Protein AF-A0A1P8W8X9-F1 (afdb_monomer_lite)

Secondary structure (DSSP, 8-state):
-PPP---HHHHHHHHHHHHHHHHHHHHHHHHHHHHHHTSPP----S--EEEETTEEEETTGGGTT-SEEEEEE----TT-SS--HHHHHHHTTHHHHHHHHHHTTEEEEEE-SS-HHHHHHHHHHHT----

Sequence (131 aa):
MQREIVSRESWLESRKDLVEAEKELTRRSDEVAEQRRKLPCVRIDKAYEFDAESGKASLAELFQGRSQLLVYHFMFGPDYEAGCVSCSAIADSFDGLHVHLANHDVTLCAVSSAPQTKLQDYRKRMGWSFP

Foldseek 3Di:
DDDDDDDPVVVVVVVVVVVVVVVVVVVVVVVVVVVVVPDDDDDDPDFDWDQDPVGIDTPVVLLVPFPAEDEAEFEDAQPHPATDPVSLVVQLCQQVVQVVCVVVRYHYDYDYHHDHVVVVVRCVVSVHDHD

Radius of gyration: 21.31 Å; chains: 1; bounding box: 44×26×60 Å

InterPro domains:
  IPR010296 Protein of unknown function DUF899, thioredoxin-like [PF05988] (3-131)

Organism: NCBI:txid1891926

pLDDT: mean 95.85, std 3.96, range [65.69, 98.5]

Structure (mmCIF, N/CA/C/O backbone):
data_AF-A0A1P8W8X9-F1
#
_entry.id   AF-A0A1P8W8X9-F1
#
loop_
_atom_site.group_PDB
_atom_site.id
_atom_site.type_symbol
_atom_site.label_atom_id
_atom_site.label_alt_id
_atom_site.label_comp_id
_atom_site.label_asym_id
_atom_site.label_entity_id
_atom_site.label_seq_id
_atom_site.pdbx_PDB_ins_code
_atom_site.Cartn_x
_atom_site.Cartn_y
_atom_site.Cartn_z
_atom_site.occupancy
_atom_site.B_iso_or_equiv
_atom_site.auth_seq_id
_atom_site.auth_comp_id
_atom_site.auth_asym_id
_atom_site.auth_atom_id
_atom_site.pdbx_PDB_model_num
ATOM 1 N N . MET A 1 1 ? -0.846 10.797 -29.807 1.00 65.69 1 MET A N 1
ATOM 2 C CA . MET A 1 1 ? 0.603 10.917 -30.081 1.00 65.69 1 MET A CA 1
ATOM 3 C C . MET A 1 1 ? 0.972 9.902 -31.144 1.00 65.69 1 MET A C 1
ATOM 5 O O . MET A 1 1 ? 0.838 8.712 -30.885 1.00 65.69 1 MET A O 1
ATOM 9 N N . GLN A 1 2 ? 1.371 10.356 -32.329 1.00 77.50 2 GLN A N 1
ATOM 10 C CA . GLN A 1 2 ? 1.918 9.471 -33.356 1.00 77.50 2 GLN A CA 1
ATOM 11 C C . GLN A 1 2 ? 3.375 9.170 -32.986 1.00 77.50 2 GLN A C 1
ATOM 13 O O . GLN A 1 2 ? 4.116 10.088 -32.645 1.00 77.50 2 GLN A O 1
ATOM 18 N N . ARG A 1 3 ? 3.748 7.889 -32.949 1.00 90.56 3 ARG A N 1
ATOM 19 C CA . ARG A 1 3 ? 5.119 7.459 -32.645 1.00 90.56 3 ARG A CA 1
ATOM 20 C C . ARG A 1 3 ? 5.870 7.239 -33.950 1.00 90.56 3 ARG A C 1
ATOM 22 O O . ARG A 1 3 ? 5.303 6.679 -34.886 1.00 90.56 3 ARG A O 1
ATOM 29 N N . GLU A 1 4 ? 7.125 7.660 -33.991 1.00 93.81 4 GLU A N 1
ATOM 30 C CA . GLU A 1 4 ? 8.027 7.338 -35.092 1.00 93.81 4 GLU A CA 1
ATOM 31 C C . GLU A 1 4 ? 8.362 5.838 -35.072 1.00 93.81 4 GLU A C 1
ATOM 33 O O . GLU A 1 4 ? 8.616 5.263 -34.010 1.00 93.81 4 GLU A O 1
ATOM 38 N N . ILE A 1 5 ? 8.322 5.192 -36.240 1.00 96.31 5 ILE A N 1
ATOM 39 C CA . ILE A 1 5 ? 8.712 3.788 -36.409 1.00 96.31 5 ILE A CA 1
ATOM 40 C C . ILE A 1 5 ? 10.136 3.784 -36.965 1.00 96.31 5 ILE A C 1
ATOM 42 O O . ILE A 1 5 ? 10.346 4.136 -38.123 1.00 96.31 5 ILE A O 1
ATOM 46 N N . VAL A 1 6 ? 11.103 3.387 -36.138 1.00 96.94 6 VAL A N 1
ATOM 47 C CA . VAL A 1 6 ? 12.539 3.390 -36.468 1.00 96.94 6 VAL A CA 1
ATOM 48 C C . VAL A 1 6 ? 13.113 1.972 -36.543 1.00 96.94 6 VAL A C 1
ATOM 50 O O . VAL A 1 6 ? 12.467 0.993 -36.160 1.00 96.94 6 VAL A O 1
ATOM 53 N N . SER A 1 7 ? 14.352 1.850 -37.027 1.00 98.19 7 SER A N 1
ATOM 54 C CA . SER A 1 7 ? 15.088 0.583 -37.009 1.00 98.19 7 SER A CA 1
ATOM 55 C C . SER A 1 7 ? 15.430 0.147 -35.577 1.00 98.19 7 SER A C 1
ATOM 57 O O . SER A 1 7 ? 15.460 0.947 -34.639 1.00 98.19 7 SER A O 1
ATOM 59 N N . ARG A 1 8 ? 15.746 -1.142 -35.398 1.00 97.88 8 ARG A N 1
ATOM 60 C CA . ARG A 1 8 ? 16.164 -1.691 -34.096 1.00 97.88 8 ARG A CA 1
ATOM 61 C C . ARG A 1 8 ? 17.416 -1.007 -33.539 1.00 97.88 8 ARG A C 1
ATOM 63 O O . ARG A 1 8 ? 17.522 -0.861 -32.325 1.00 97.88 8 ARG A O 1
ATOM 70 N N . GLU A 1 9 ? 18.344 -0.627 -34.411 1.00 98.25 9 GLU A N 1
ATOM 71 C CA . GLU A 1 9 ? 19.604 0.021 -34.041 1.00 98.25 9 GLU A CA 1
ATOM 72 C C . GLU A 1 9 ? 19.372 1.443 -33.526 1.00 98.25 9 GLU A C 1
ATOM 74 O O . GLU A 1 9 ? 19.775 1.749 -32.407 1.00 98.25 9 GLU A O 1
ATOM 79 N N . SER A 1 10 ? 18.614 2.253 -34.272 1.00 97.44 10 SER A N 1
ATOM 80 C CA . SER A 1 10 ? 18.231 3.606 -33.848 1.00 97.44 10 SER A CA 1
ATOM 81 C C . SER A 1 10 ? 17.414 3.581 -32.551 1.00 97.44 10 SER A C 1
ATOM 83 O O . SER A 1 10 ? 17.684 4.344 -31.626 1.00 97.44 10 SER A O 1
ATOM 85 N N . TRP A 1 11 ? 16.484 2.627 -32.412 1.00 97.81 11 TRP A N 1
ATOM 86 C CA . TRP A 1 11 ? 15.767 2.423 -31.151 1.00 97.81 11 TRP A CA 1
ATOM 87 C C . TRP A 1 11 ? 16.708 2.085 -29.986 1.00 97.81 11 TRP A C 1
ATOM 89 O O . TRP A 1 11 ? 16.495 2.560 -28.873 1.00 97.81 11 TRP A O 1
ATOM 99 N N . LEU A 1 12 ? 17.730 1.251 -30.211 1.00 98.19 12 LEU A N 1
ATOM 100 C CA . LEU A 1 12 ? 18.662 0.841 -29.161 1.00 98.19 12 LEU A CA 1
ATOM 101 C C . LEU A 1 12 ? 19.539 2.007 -28.697 1.00 98.19 12 LEU A C 1
ATOM 103 O O . LEU A 1 12 ? 19.817 2.103 -27.504 1.00 98.19 12 LEU A O 1
ATOM 107 N N . GLU A 1 13 ? 19.958 2.874 -29.614 1.00 97.50 13 GLU A N 1
ATOM 108 C CA . GLU A 1 13 ? 20.678 4.105 -29.290 1.00 97.50 13 GLU A CA 1
ATOM 109 C C . GLU A 1 13 ? 19.827 5.005 -28.387 1.00 97.50 13 GLU A C 1
ATOM 111 O O . GLU A 1 13 ? 20.188 5.221 -27.230 1.00 97.50 13 GLU A O 1
ATOM 116 N N . SER A 1 14 ? 18.616 5.373 -28.821 1.00 97.25 14 SER A N 1
ATOM 117 C CA . SER A 1 14 ? 17.705 6.178 -27.993 1.00 97.25 14 SER A CA 1
ATOM 118 C C . SER A 1 14 ? 17.334 5.493 -26.671 1.00 97.25 14 SER A C 1
ATOM 120 O O . SER A 1 14 ? 17.119 6.153 -25.653 1.00 97.25 14 SER A O 1
ATOM 122 N N . ARG A 1 15 ? 17.257 4.153 -26.646 1.00 97.75 15 ARG A N 1
ATOM 123 C CA . ARG A 1 15 ? 16.982 3.397 -25.418 1.00 97.75 15 ARG A CA 1
ATOM 124 C C . ARG A 1 15 ? 18.119 3.529 -24.412 1.00 97.75 15 ARG A C 1
ATOM 126 O O . ARG A 1 15 ? 17.820 3.638 -23.224 1.00 97.75 15 ARG A O 1
ATOM 133 N N . LYS A 1 16 ? 19.376 3.487 -24.862 1.00 97.88 16 LYS A N 1
ATOM 134 C CA . LYS A 1 16 ? 20.554 3.660 -23.999 1.00 97.88 16 LYS A CA 1
ATOM 135 C C . LYS A 1 16 ? 20.580 5.059 -23.393 1.00 97.88 16 LYS A C 1
ATOM 137 O O . LYS A 1 16 ? 20.782 5.167 -22.189 1.00 97.88 16 LYS A O 1
ATOM 142 N N . ASP A 1 17 ? 20.265 6.080 -24.183 1.00 97.19 17 ASP A N 1
ATOM 143 C CA . ASP A 1 17 ? 20.175 7.454 -23.682 1.00 97.19 17 ASP A CA 1
ATOM 144 C C . ASP A 1 17 ? 19.084 7.586 -22.608 1.00 97.19 17 ASP A C 1
ATOM 146 O O . ASP A 1 17 ? 19.320 8.132 -21.530 1.00 97.19 17 ASP A O 1
ATOM 150 N N . LEU A 1 18 ? 17.901 7.001 -22.845 1.00 98.12 18 LEU A N 1
ATOM 151 C CA . LEU A 1 18 ? 16.815 6.992 -21.860 1.00 98.12 18 LEU A CA 1
ATOM 152 C C . LEU A 1 18 ? 17.182 6.227 -20.577 1.00 98.12 18 LEU A C 1
ATOM 154 O O . LEU A 1 18 ? 16.784 6.644 -19.490 1.00 98.12 18 LEU A O 1
ATOM 158 N N . VAL A 1 19 ? 17.941 5.126 -20.678 1.00 98.44 19 VAL A N 1
ATOM 159 C CA . VAL A 1 19 ? 18.383 4.350 -19.503 1.00 98.44 19 VAL A CA 1
ATOM 160 C C . VAL A 1 19 ? 19.175 5.222 -18.527 1.00 98.44 19 VAL A C 1
ATOM 162 O O . VAL A 1 19 ? 19.051 5.025 -17.320 1.00 98.44 19 VAL A O 1
ATOM 165 N N . GLU A 1 20 ? 19.961 6.192 -18.996 1.00 97.94 20 GLU A N 1
ATOM 166 C CA . GLU A 1 20 ? 20.713 7.068 -18.090 1.00 97.94 20 GLU A CA 1
ATOM 167 C C . GLU A 1 20 ? 19.791 7.978 -17.267 1.00 97.94 20 GLU A C 1
ATOM 169 O O . GLU A 1 20 ? 19.972 8.097 -16.052 1.00 97.94 20 GLU A O 1
ATOM 174 N N . ALA A 1 21 ? 18.744 8.535 -17.885 1.00 98.00 21 ALA A N 1
ATOM 175 C CA . ALA A 1 21 ? 17.727 9.304 -17.168 1.00 98.00 21 ALA A CA 1
ATOM 176 C C . ALA A 1 21 ? 16.922 8.429 -16.187 1.00 98.00 21 ALA A C 1
ATOM 178 O O . ALA A 1 21 ? 16.642 8.843 -15.062 1.00 98.00 21 ALA A O 1
ATOM 179 N N . GLU A 1 22 ? 16.583 7.197 -16.575 1.00 98.50 22 GLU A N 1
ATOM 180 C CA . GLU A 1 22 ? 15.882 6.250 -15.698 1.00 98.50 22 GLU A CA 1
ATOM 181 C C . GLU A 1 22 ? 16.735 5.834 -14.493 1.00 98.50 22 GLU A C 1
ATOM 183 O O . GLU A 1 22 ? 16.229 5.797 -13.374 1.00 98.50 22 GLU A O 1
ATOM 188 N N . LYS A 1 23 ? 18.036 5.582 -14.688 1.00 98.38 23 LYS A N 1
ATOM 189 C CA . LYS A 1 23 ? 18.973 5.290 -13.591 1.00 98.38 23 LYS A CA 1
ATOM 190 C C . LYS A 1 23 ? 19.042 6.435 -12.589 1.00 98.38 23 LYS A C 1
ATOM 192 O O . LYS A 1 23 ? 19.119 6.188 -11.386 1.00 98.38 23 LYS A O 1
ATOM 197 N N . GLU A 1 24 ? 19.024 7.674 -13.072 1.00 98.31 24 GLU A N 1
ATOM 198 C CA . GLU A 1 24 ? 19.010 8.842 -12.195 1.00 98.31 24 GLU A CA 1
ATOM 199 C C . GLU A 1 24 ? 17.717 8.924 -11.382 1.00 98.31 24 GLU A C 1
ATOM 201 O O . GLU A 1 24 ? 17.759 9.116 -10.167 1.00 98.31 24 GLU A O 1
ATOM 206 N N . LEU A 1 25 ? 16.570 8.669 -12.016 1.00 98.50 25 LEU A N 1
ATOM 207 C CA . LEU A 1 25 ? 15.292 8.583 -11.313 1.00 98.50 25 LEU A CA 1
ATOM 208 C C . LEU A 1 25 ? 15.291 7.474 -10.246 1.00 98.50 25 LEU A C 1
ATOM 210 O O . LEU A 1 25 ? 14.758 7.681 -9.152 1.00 98.50 25 LEU A O 1
ATOM 214 N N . THR A 1 26 ? 15.893 6.315 -10.532 1.00 98.31 26 THR A N 1
ATOM 215 C CA . THR A 1 26 ? 16.045 5.225 -9.555 1.00 98.31 26 THR A CA 1
ATOM 216 C C . THR A 1 26 ? 16.872 5.669 -8.353 1.00 98.31 26 THR A C 1
ATOM 218 O O . THR A 1 26 ? 16.379 5.582 -7.232 1.00 98.31 26 THR A O 1
ATOM 221 N N . ARG A 1 27 ? 18.069 6.234 -8.570 1.00 98.44 27 ARG A N 1
ATOM 222 C CA . ARG A 1 27 ? 18.918 6.748 -7.479 1.00 98.44 27 ARG A CA 1
ATOM 223 C C . ARG A 1 27 ? 18.180 7.776 -6.629 1.00 98.44 27 ARG A C 1
ATOM 225 O O . ARG A 1 27 ? 18.168 7.679 -5.404 1.00 98.44 27 ARG A O 1
ATOM 232 N N . ARG A 1 28 ? 17.482 8.716 -7.272 1.00 98.44 28 ARG A N 1
ATOM 233 C CA . ARG A 1 28 ? 16.700 9.725 -6.556 1.00 98.44 28 ARG A CA 1
ATOM 234 C C . ARG A 1 28 ? 15.557 9.114 -5.743 1.00 98.44 28 ARG A C 1
ATOM 236 O O . ARG A 1 28 ? 15.254 9.583 -4.646 1.00 98.44 28 ARG A O 1
ATOM 243 N N . SER A 1 29 ? 14.917 8.073 -6.266 1.00 98.31 29 SER A N 1
ATOM 244 C CA . SER A 1 29 ? 13.874 7.340 -5.545 1.00 98.31 29 SER A CA 1
ATOM 245 C C . SER A 1 29 ? 14.439 6.625 -4.315 1.00 98.31 29 SER A C 1
ATOM 247 O O . SER A 1 29 ? 13.808 6.668 -3.257 1.00 98.31 29 SER A O 1
ATOM 249 N N . ASP A 1 30 ? 15.639 6.046 -4.419 1.00 98.38 30 ASP A N 1
ATOM 250 C CA . ASP A 1 30 ? 16.334 5.397 -3.301 1.00 98.38 30 ASP A CA 1
ATOM 251 C C . ASP A 1 30 ? 16.691 6.398 -2.193 1.00 98.38 30 ASP A C 1
ATOM 253 O O . ASP A 1 30 ? 16.428 6.135 -1.015 1.00 98.38 30 ASP A O 1
ATOM 257 N N . GLU A 1 31 ? 17.197 7.580 -2.558 1.00 98.50 31 GLU A N 1
ATOM 258 C CA . GLU A 1 31 ? 17.472 8.675 -1.617 1.00 98.50 31 GLU A CA 1
ATOM 259 C C . GLU A 1 31 ? 16.210 9.099 -0.853 1.00 98.50 31 GLU A C 1
ATOM 261 O O . GLU A 1 31 ? 16.223 9.251 0.371 1.00 98.50 31 GLU A O 1
ATOM 266 N N . VAL A 1 32 ? 15.087 9.271 -1.558 1.00 98.50 32 VAL A N 1
ATOM 267 C CA . VAL A 1 32 ? 13.806 9.631 -0.931 1.00 98.50 32 VAL A CA 1
ATOM 268 C C . VAL A 1 32 ? 13.294 8.498 -0.041 1.00 98.50 32 VAL A C 1
ATOM 270 O O . VAL A 1 32 ? 12.758 8.756 1.040 1.00 98.50 32 VAL A O 1
ATOM 273 N N . ALA A 1 33 ? 13.461 7.240 -0.450 1.00 98.19 33 ALA A N 1
ATOM 274 C CA . ALA A 1 33 ? 13.095 6.093 0.372 1.00 98.19 33 ALA A CA 1
ATOM 275 C C . ALA A 1 33 ? 13.916 6.046 1.672 1.00 98.19 33 ALA A C 1
ATOM 277 O O . ALA A 1 33 ? 13.364 5.756 2.735 1.00 98.19 33 ALA A O 1
ATOM 278 N N . GLU A 1 34 ? 15.206 6.386 1.621 1.00 98.25 34 GLU A N 1
ATOM 279 C CA . GLU A 1 34 ? 16.041 6.518 2.815 1.00 98.25 34 GLU A CA 1
ATOM 280 C C . GLU A 1 34 ? 15.5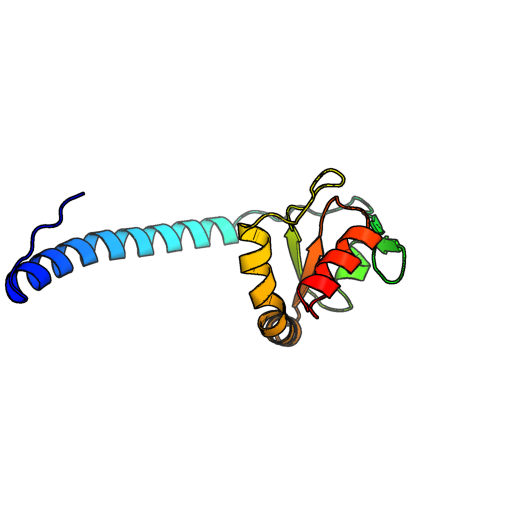66 7.657 3.725 1.00 98.25 34 GLU A C 1
ATOM 282 O O . GLU A 1 34 ? 15.440 7.462 4.934 1.00 98.25 34 GLU A O 1
ATOM 287 N N . GLN A 1 35 ? 15.231 8.817 3.157 1.00 98.25 35 GLN A N 1
ATOM 288 C CA . GLN A 1 35 ? 14.677 9.939 3.923 1.00 98.25 35 GLN A CA 1
ATOM 289 C C . GLN A 1 35 ? 13.368 9.556 4.627 1.00 98.25 35 GLN A C 1
ATOM 291 O O . GLN A 1 35 ? 13.200 9.863 5.804 1.00 98.25 35 GLN A O 1
ATOM 296 N N . ARG A 1 36 ? 12.469 8.823 3.952 1.00 97.62 36 ARG A N 1
ATOM 297 C CA . ARG A 1 36 ? 11.221 8.315 4.552 1.00 97.62 36 ARG A CA 1
ATOM 298 C C . ARG A 1 36 ? 11.483 7.367 5.720 1.00 97.62 36 ARG A C 1
ATOM 300 O O . ARG A 1 36 ? 10.818 7.487 6.740 1.00 97.62 36 ARG A O 1
ATOM 307 N N . ARG A 1 37 ? 12.467 6.466 5.602 1.00 96.12 37 ARG A N 1
ATOM 308 C CA . ARG A 1 37 ? 12.859 5.553 6.695 1.00 96.12 37 ARG A CA 1
ATOM 309 C C . ARG A 1 37 ? 13.452 6.281 7.906 1.00 96.12 37 ARG A C 1
ATOM 311 O O . ARG A 1 37 ? 13.389 5.750 9.007 1.00 96.12 37 ARG A O 1
ATOM 318 N N . LYS A 1 38 ? 14.023 7.473 7.708 1.00 97.56 38 LYS A N 1
ATOM 319 C CA . LYS A 1 38 ? 14.570 8.326 8.777 1.00 97.56 38 LYS A CA 1
ATOM 320 C C . LYS A 1 38 ? 13.525 9.239 9.427 1.00 97.56 38 LYS A C 1
ATOM 322 O O . LYS A 1 38 ? 13.871 9.942 10.375 1.00 97.56 38 LYS A O 1
ATOM 327 N N . LEU A 1 39 ? 12.283 9.272 8.931 1.00 97.88 39 LEU A N 1
ATOM 328 C CA . LEU A 1 39 ? 11.235 10.081 9.552 1.00 97.88 39 LEU A CA 1
ATOM 329 C C . LEU A 1 39 ? 10.996 9.619 10.997 1.00 97.88 39 LEU A C 1
ATOM 331 O O . LEU A 1 39 ? 10.944 8.415 11.253 1.00 97.88 39 LEU A O 1
ATOM 335 N N . PRO A 1 40 ? 10.837 10.555 11.947 1.00 97.25 40 PRO A N 1
ATOM 336 C CA . PRO A 1 40 ? 10.535 10.203 13.323 1.00 97.25 40 PRO A CA 1
ATOM 337 C C . PRO A 1 40 ? 9.147 9.563 13.425 1.00 97.25 40 PRO A C 1
ATOM 339 O O . PRO A 1 40 ? 8.200 9.972 12.751 1.00 97.25 40 PRO A O 1
ATOM 342 N N . CYS A 1 41 ? 9.019 8.583 14.313 1.00 95.25 41 CYS A N 1
ATOM 343 C CA . CYS A 1 41 ? 7.737 7.976 14.642 1.00 95.25 41 CYS A CA 1
ATOM 344 C C . CYS A 1 41 ? 6.957 8.857 15.625 1.00 95.25 41 CYS A C 1
ATOM 346 O O . CYS A 1 41 ? 7.532 9.480 16.517 1.00 95.25 41 CYS A O 1
ATOM 348 N N . VAL A 1 42 ? 5.631 8.850 15.500 1.00 95.88 42 VAL A N 1
ATOM 349 C CA . VAL A 1 42 ? 4.725 9.484 16.463 1.00 95.88 42 VAL A CA 1
ATOM 350 C C . VAL A 1 42 ? 4.061 8.394 17.288 1.00 95.88 42 VAL A C 1
ATOM 352 O O . VAL A 1 42 ? 3.516 7.435 16.742 1.00 95.88 42 VAL A O 1
ATOM 355 N N . ARG A 1 43 ? 4.088 8.544 18.613 1.00 95.81 43 ARG A N 1
ATOM 356 C CA . ARG A 1 43 ? 3.337 7.666 19.509 1.00 95.81 43 ARG A CA 1
ATOM 357 C C . ARG A 1 43 ? 1.843 7.947 19.361 1.00 95.81 43 ARG A C 1
ATOM 359 O O . ARG A 1 43 ? 1.410 9.092 19.470 1.00 95.81 43 ARG A O 1
ATOM 366 N N . ILE A 1 44 ? 1.058 6.899 19.135 1.00 95.31 44 ILE A N 1
ATOM 367 C CA . ILE A 1 44 ? -0.400 6.993 19.088 1.00 95.31 44 ILE A CA 1
ATOM 368 C C . ILE A 1 44 ? -0.953 6.756 20.492 1.00 95.31 44 ILE A C 1
ATOM 370 O O . ILE A 1 44 ? -1.027 5.624 20.952 1.00 95.31 44 ILE A O 1
ATOM 374 N N . ASP A 1 45 ? -1.348 7.839 21.158 1.00 95.44 45 ASP A N 1
ATOM 375 C CA . ASP A 1 45 ? -1.960 7.795 22.496 1.00 95.44 45 ASP A CA 1
ATOM 376 C C . ASP A 1 45 ? -3.496 7.702 22.450 1.00 95.44 45 ASP A C 1
ATOM 378 O O . ASP A 1 45 ? -4.158 7.483 23.463 1.00 95.44 45 ASP A O 1
ATOM 382 N N . LYS A 1 46 ? -4.088 7.884 21.266 1.00 96.75 46 LYS A N 1
ATOM 383 C CA . LYS A 1 46 ? -5.539 7.846 21.082 1.00 96.75 46 LYS A CA 1
ATOM 384 C C . LYS A 1 46 ? -6.044 6.401 21.086 1.00 96.75 46 LYS A C 1
ATOM 386 O O . LYS A 1 46 ? -5.615 5.593 20.265 1.00 96.75 46 LYS A O 1
ATOM 391 N N . ALA A 1 47 ? -7.024 6.117 21.941 1.00 95.94 47 ALA A N 1
ATOM 392 C CA . ALA A 1 47 ? -7.777 4.866 21.936 1.00 95.94 47 ALA A CA 1
ATOM 393 C C . ALA A 1 47 ? -8.745 4.833 20.741 1.00 95.94 47 ALA A C 1
ATOM 395 O O . ALA A 1 47 ? -9.885 5.285 20.830 1.00 95.94 47 ALA A O 1
ATOM 396 N N . TYR A 1 48 ? -8.263 4.367 19.591 1.00 96.12 48 TYR A N 1
ATOM 397 C CA . TYR A 1 48 ? -9.115 4.133 18.428 1.00 96.12 48 TYR A CA 1
ATOM 398 C C . TYR A 1 48 ? -9.970 2.885 18.627 1.00 96.12 48 TYR A C 1
ATOM 400 O O . TYR A 1 48 ? -9.468 1.863 19.095 1.00 96.12 48 TYR A O 1
ATOM 408 N N . GLU A 1 49 ? -11.223 2.981 18.195 1.00 96.62 49 GLU A N 1
ATOM 409 C CA . GLU A 1 49 ? -12.176 1.880 18.105 1.00 96.62 49 GLU A CA 1
ATOM 410 C C . GLU A 1 49 ? -12.672 1.772 16.658 1.00 96.62 49 GLU A C 1
ATOM 412 O O . GLU A 1 49 ? -12.899 2.786 15.991 1.00 96.62 49 GLU A O 1
ATOM 417 N N . PHE A 1 50 ? -12.830 0.541 16.190 1.00 95.56 50 PHE A N 1
ATOM 418 C CA . PHE A 1 50 ? -13.259 0.175 14.850 1.00 95.56 50 PHE A CA 1
ATOM 419 C C . PHE A 1 50 ? -14.445 -0.787 14.929 1.00 95.56 50 PHE A C 1
ATOM 421 O O . PHE A 1 50 ? -14.534 -1.604 15.847 1.00 95.56 50 PHE A O 1
ATOM 428 N N . ASP A 1 51 ? -15.336 -0.714 13.943 1.00 95.62 51 ASP A N 1
ATOM 429 C CA . ASP A 1 51 ? -16.344 -1.743 13.703 1.00 95.62 51 ASP A CA 1
ATOM 430 C C . ASP A 1 51 ? -15.726 -2.855 12.849 1.00 95.62 51 ASP A C 1
ATOM 432 O O . ASP A 1 51 ? -15.383 -2.631 11.691 1.00 95.62 51 ASP A O 1
ATOM 436 N N . ALA A 1 52 ? -15.571 -4.048 13.420 1.00 93.19 52 ALA A N 1
ATOM 437 C CA . ALA A 1 52 ? -15.065 -5.238 12.746 1.00 93.19 52 ALA A CA 1
ATOM 438 C C . ALA A 1 52 ? -16.154 -6.320 12.644 1.00 93.19 52 ALA A C 1
ATOM 440 O O . ALA A 1 52 ? -17.239 -6.216 13.217 1.00 93.19 52 ALA A O 1
ATOM 441 N N . GLU A 1 53 ? -15.880 -7.391 11.896 1.00 89.12 53 GLU A N 1
ATOM 442 C CA . GLU A 1 53 ? -16.831 -8.500 11.724 1.00 89.12 53 GLU A CA 1
ATOM 443 C C . GLU A 1 53 ? -17.139 -9.217 13.046 1.00 89.12 53 GLU A C 1
ATOM 445 O O . GLU A 1 53 ? -18.273 -9.629 13.272 1.00 89.12 53 GLU A O 1
ATOM 450 N N . SER A 1 54 ? -16.165 -9.287 13.954 1.00 87.38 54 SER A N 1
ATOM 451 C CA . SER A 1 54 ? -16.318 -9.850 15.299 1.00 87.38 54 SER A CA 1
ATOM 452 C C . SER A 1 54 ? -16.906 -8.871 16.327 1.00 87.38 54 SER A C 1
ATOM 454 O O . SER A 1 54 ? -16.937 -9.188 17.514 1.00 87.38 54 SER A O 1
ATOM 456 N N . GLY A 1 55 ? -17.350 -7.684 15.903 1.00 92.94 55 GLY A N 1
ATOM 457 C CA . GLY A 1 55 ? -17.787 -6.599 16.781 1.00 92.94 55 GLY A CA 1
ATOM 458 C C . GLY A 1 55 ? -16.751 -5.481 16.881 1.00 92.94 55 GLY A C 1
ATOM 459 O O . GLY A 1 55 ? -15.990 -5.242 15.948 1.00 92.94 55 GLY A O 1
ATOM 460 N N . LYS A 1 56 ? -16.738 -4.758 18.001 1.00 96.12 56 LYS A N 1
ATOM 461 C CA . LYS A 1 56 ? -15.790 -3.657 18.213 1.00 96.12 56 LYS A CA 1
ATOM 462 C C . LYS A 1 56 ? -14.361 -4.181 18.361 1.00 96.12 56 LYS A C 1
ATOM 464 O O . LYS A 1 56 ? -14.153 -5.200 19.01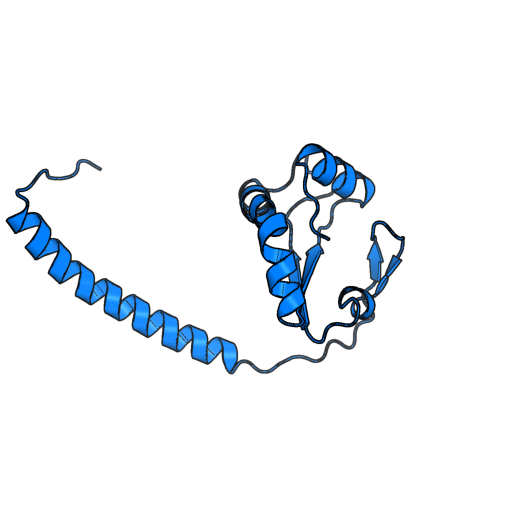2 1.00 96.12 56 LYS A O 1
ATOM 469 N N . ALA A 1 57 ? -13.398 -3.463 17.790 1.00 95.88 57 ALA A N 1
ATOM 470 C CA . ALA A 1 57 ? -11.971 -3.742 17.933 1.00 95.88 57 ALA A CA 1
ATOM 471 C C . ALA A 1 57 ? -11.188 -2.450 18.192 1.00 95.88 57 ALA A C 1
ATOM 473 O O . ALA A 1 57 ? -11.443 -1.414 17.580 1.00 95.88 57 ALA A O 1
ATOM 474 N N . SER A 1 58 ? -10.209 -2.505 19.082 1.00 96.50 58 SER A N 1
ATOM 475 C CA . SER A 1 58 ? -9.232 -1.444 19.316 1.00 96.50 58 SER A CA 1
ATOM 476 C C . SER A 1 58 ? -8.092 -1.491 18.292 1.00 96.50 58 SER A C 1
ATOM 478 O O . SER A 1 58 ? -7.836 -2.523 17.671 1.00 96.50 58 SER A O 1
ATOM 480 N N . LEU A 1 59 ? -7.331 -0.396 18.154 1.00 95.69 59 LEU A N 1
ATOM 481 C CA . LEU A 1 59 ? -6.130 -0.385 17.297 1.00 95.69 59 LEU A CA 1
ATOM 482 C C . LEU A 1 59 ? -5.115 -1.475 17.671 1.00 95.69 59 LEU A C 1
ATOM 484 O O . LEU A 1 59 ? -4.490 -2.044 16.784 1.00 95.69 59 LEU A O 1
ATOM 488 N N . ALA A 1 60 ? -4.948 -1.767 18.963 1.00 95.25 60 ALA A N 1
ATOM 489 C CA . ALA A 1 60 ? -4.021 -2.797 19.425 1.00 95.25 60 ALA A CA 1
ATOM 490 C C . ALA A 1 60 ? -4.481 -4.205 19.017 1.00 95.25 60 ALA A C 1
ATOM 492 O O . ALA A 1 60 ? -3.664 -5.033 18.628 1.00 95.25 60 ALA A O 1
ATOM 493 N N . GLU A 1 61 ? -5.788 -4.469 19.046 1.00 95.69 61 GLU A N 1
ATOM 494 C CA . GLU A 1 61 ? -6.342 -5.764 18.638 1.00 95.69 61 GLU A CA 1
ATOM 495 C C . GLU A 1 61 ? -6.180 -6.014 17.134 1.00 95.69 61 GLU A C 1
ATOM 497 O O . GLU A 1 61 ? -5.991 -7.165 16.735 1.00 95.69 61 GLU A O 1
ATOM 502 N N . LEU A 1 62 ? -6.137 -4.961 16.304 1.00 95.06 62 LEU A N 1
ATOM 503 C CA . LEU A 1 62 ? -5.851 -5.098 14.868 1.00 95.06 62 LEU A CA 1
ATOM 504 C C . LEU A 1 62 ? -4.470 -5.709 14.584 1.00 95.06 62 LEU A C 1
ATOM 506 O O . LEU A 1 62 ? -4.266 -6.254 13.505 1.00 95.06 62 LEU A O 1
ATOM 510 N N . PHE A 1 63 ? -3.525 -5.674 15.530 1.00 96.06 63 PHE A N 1
ATOM 511 C CA . PHE A 1 63 ? -2.224 -6.327 15.357 1.00 96.06 63 PHE A CA 1
ATOM 512 C C . PHE A 1 63 ? -2.321 -7.853 15.387 1.00 96.06 63 PHE A C 1
ATOM 514 O O . PHE A 1 63 ? -1.428 -8.516 14.861 1.00 96.06 63 PHE A O 1
ATOM 521 N N . GLN A 1 64 ? -3.373 -8.428 15.982 1.00 94.00 64 GLN A N 1
ATOM 522 C CA . GLN A 1 64 ? -3.580 -9.880 16.067 1.00 94.00 64 GLN A CA 1
ATOM 523 C C . GLN A 1 64 ? -2.346 -10.648 16.590 1.00 94.00 64 GLN A C 1
ATOM 525 O O . GLN A 1 64 ? -2.008 -11.725 16.102 1.00 94.00 64 GLN A O 1
ATOM 530 N N . GLY A 1 65 ? -1.644 -10.069 17.571 1.00 95.81 65 GLY A N 1
ATOM 531 C CA . GLY A 1 65 ? -0.456 -10.661 18.196 1.00 95.81 65 GLY A CA 1
ATOM 532 C C . GLY A 1 65 ? 0.871 -10.450 17.455 1.00 95.81 65 GLY A C 1
ATOM 533 O O . GLY A 1 65 ? 1.890 -10.924 17.949 1.00 95.81 65 GLY A O 1
ATOM 534 N N . ARG A 1 66 ? 0.884 -9.743 16.315 1.00 97.56 66 ARG A N 1
ATOM 535 C CA . ARG A 1 66 ? 2.104 -9.421 15.550 1.00 97.56 66 ARG A CA 1
ATOM 536 C C . ARG A 1 66 ? 2.736 -8.098 15.980 1.00 97.56 66 ARG A C 1
ATOM 538 O O . ARG A 1 66 ? 2.058 -7.262 16.573 1.00 97.56 66 ARG A O 1
ATOM 545 N N . SER A 1 67 ? 4.016 -7.875 15.670 1.00 97.69 67 SER A N 1
ATOM 546 C CA . SER A 1 67 ? 4.703 -6.621 16.040 1.00 97.69 67 SER A CA 1
ATOM 547 C C . SER A 1 67 ? 4.382 -5.430 15.132 1.00 97.69 67 SER A C 1
ATOM 549 O O . SER A 1 67 ? 4.591 -4.282 15.531 1.00 97.69 67 SER A O 1
ATOM 551 N N . GLN A 1 68 ? 3.868 -5.675 13.923 1.00 97.56 68 GLN A N 1
ATOM 552 C CA . GLN A 1 68 ? 3.609 -4.637 12.925 1.00 97.56 68 GLN A CA 1
ATOM 553 C C . GLN A 1 68 ? 2.192 -4.724 12.352 1.00 97.56 68 GLN A C 1
ATOM 555 O O . GLN A 1 68 ? 1.660 -5.809 12.112 1.00 97.56 68 GLN A O 1
ATOM 560 N N . LEU A 1 69 ? 1.608 -3.557 12.076 1.00 97.19 69 LEU A N 1
ATOM 561 C CA . LEU A 1 69 ? 0.306 -3.402 11.433 1.00 97.19 69 LEU A CA 1
ATOM 562 C C . LEU A 1 69 ? 0.455 -2.537 10.177 1.00 97.19 69 LEU A C 1
ATOM 564 O O . LEU A 1 69 ? 0.886 -1.385 10.252 1.00 97.19 69 LEU A O 1
ATOM 568 N N . LEU A 1 70 ? 0.059 -3.084 9.031 1.00 96.94 70 LEU A N 1
ATOM 569 C CA . LEU A 1 70 ? -0.092 -2.365 7.774 1.00 96.94 70 LEU A CA 1
ATOM 570 C C . LEU A 1 70 ? -1.574 -2.052 7.560 1.00 96.94 70 LEU A C 1
ATOM 572 O O . LEU A 1 70 ? -2.381 -2.951 7.332 1.00 96.94 70 LEU A O 1
ATOM 576 N N . VAL A 1 71 ? -1.921 -0.768 7.608 1.00 95.88 71 VAL A N 1
ATOM 577 C CA . VAL A 1 71 ? -3.291 -0.302 7.369 1.00 95.88 71 VAL A CA 1
ATOM 578 C C . VAL A 1 71 ? -3.425 0.191 5.933 1.00 95.88 71 VAL A C 1
ATOM 580 O O . VAL A 1 71 ? -2.730 1.123 5.525 1.00 95.88 71 VAL A O 1
ATOM 583 N N . TYR A 1 72 ? -4.353 -0.395 5.180 1.00 96.69 72 TYR A N 1
ATOM 584 C CA . T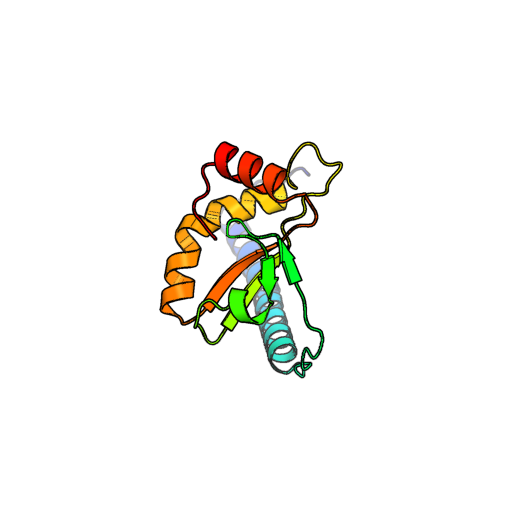YR A 1 72 ? -4.756 0.101 3.870 1.00 96.69 72 TYR A CA 1
ATOM 585 C C . TYR A 1 72 ? -6.105 0.815 3.968 1.00 96.69 72 TYR A C 1
ATOM 587 O O . TYR A 1 72 ? -7.114 0.204 4.311 1.00 96.69 72 TYR A O 1
ATOM 595 N N . HIS A 1 73 ? -6.150 2.109 3.643 1.00 96.56 73 HIS A N 1
ATOM 596 C CA . HIS A 1 73 ? -7.420 2.830 3.569 1.00 96.56 73 HIS A CA 1
ATOM 597 C C . HIS A 1 73 ? -8.121 2.515 2.242 1.00 96.56 73 HIS A C 1
ATOM 599 O O . HIS A 1 73 ? -7.816 3.091 1.197 1.00 96.56 73 HIS A O 1
ATOM 605 N N . PHE A 1 74 ? -9.085 1.602 2.299 1.00 97.25 74 PHE A N 1
ATOM 606 C CA . PHE A 1 74 ? -9.958 1.274 1.188 1.00 97.25 74 PHE A CA 1
ATOM 607 C C . PHE A 1 74 ? -11.019 2.365 1.037 1.00 97.25 74 PHE A C 1
ATOM 609 O O . PHE A 1 74 ? -11.929 2.481 1.858 1.00 97.25 74 PHE A O 1
ATOM 616 N N . MET A 1 75 ? -10.905 3.192 -0.001 1.00 97.38 75 MET A N 1
ATOM 617 C CA . MET A 1 75 ? -11.844 4.289 -0.227 1.00 97.38 75 MET A CA 1
ATOM 618 C C . MET A 1 75 ? -13.229 3.758 -0.607 1.00 97.38 75 MET A C 1
ATOM 620 O O . MET A 1 75 ? -13.493 3.449 -1.772 1.00 97.38 75 MET A O 1
ATOM 624 N N . PHE A 1 76 ? -14.120 3.680 0.377 1.00 97.50 76 PHE A N 1
ATOM 625 C CA . PHE A 1 76 ? -15.513 3.306 0.190 1.00 97.50 76 PHE A CA 1
ATOM 626 C C . PHE A 1 76 ? -16.374 3.998 1.246 1.00 97.50 76 PHE A C 1
ATOM 628 O O . PHE A 1 76 ? -16.311 3.685 2.429 1.00 97.50 76 PHE A O 1
ATOM 635 N N . GLY A 1 77 ? -17.142 4.998 0.819 1.00 95.50 77 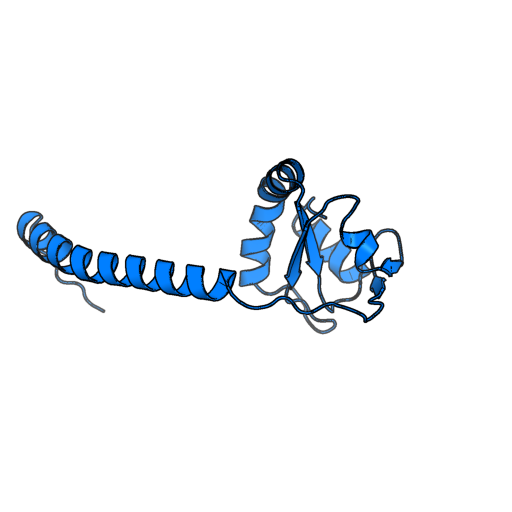GLY A N 1
ATOM 636 C CA . GLY A 1 77 ? -17.957 5.801 1.724 1.00 95.50 77 GLY A CA 1
ATOM 637 C C . GLY A 1 77 ? -19.348 5.214 2.002 1.00 95.50 77 GLY A C 1
ATOM 638 O O . GLY A 1 77 ? -19.845 4.366 1.246 1.00 95.50 77 GLY A O 1
ATOM 639 N N . PRO A 1 78 ? -20.039 5.717 3.040 1.00 95.00 78 PRO A N 1
ATOM 640 C CA . PRO A 1 78 ? -21.431 5.359 3.321 1.00 95.00 78 PRO A CA 1
ATOM 641 C C . PRO A 1 78 ? -22.367 5.643 2.135 1.00 95.00 78 PRO A C 1
ATOM 643 O O . PRO A 1 78 ? -23.257 4.837 1.877 1.00 95.00 78 PRO A O 1
ATOM 646 N N . ASP A 1 79 ? -22.087 6.681 1.343 1.00 95.62 79 ASP A N 1
ATOM 647 C CA . ASP A 1 79 ? -22.919 7.095 0.200 1.00 95.62 79 ASP A CA 1
ATOM 648 C C . ASP A 1 79 ? -22.488 6.480 -1.143 1.00 95.62 79 ASP A C 1
ATOM 650 O O . ASP A 1 79 ? -23.077 6.752 -2.183 1.00 95.62 79 ASP A O 1
ATOM 654 N N . TYR A 1 80 ? -21.429 5.665 -1.157 1.00 95.94 80 TYR A N 1
ATOM 655 C CA . TYR A 1 80 ? -20.858 5.141 -2.401 1.00 95.94 80 TYR A CA 1
ATOM 656 C C . TYR A 1 80 ? -21.594 3.874 -2.835 1.00 95.94 80 TYR A C 1
ATOM 658 O O . TYR A 1 80 ? -21.855 3.005 -2.014 1.00 95.94 80 TYR A O 1
ATOM 666 N N . GLU A 1 81 ? -21.862 3.678 -4.118 1.00 94.19 81 GLU A N 1
ATOM 667 C CA . GLU A 1 81 ? -22.458 2.410 -4.580 1.00 94.19 81 GLU A CA 1
ATOM 668 C C . GLU A 1 81 ? -21.427 1.270 -4.653 1.00 94.19 81 GLU A C 1
ATOM 670 O O . GLU A 1 81 ? -21.761 0.094 -4.505 1.00 94.19 81 GLU A O 1
ATOM 675 N N . ALA A 1 82 ? -20.151 1.612 -4.840 1.00 95.94 82 ALA A N 1
ATOM 676 C CA . ALA A 1 82 ? -19.042 0.673 -4.904 1.00 95.94 82 ALA A CA 1
ATOM 677 C C . ALA A 1 82 ? -17.763 1.278 -4.310 1.00 95.94 82 ALA A C 1
ATOM 679 O O . ALA A 1 82 ? -17.602 2.499 -4.257 1.00 95.94 82 ALA A O 1
ATOM 680 N N . GLY A 1 83 ? -16.836 0.413 -3.891 1.00 95.38 83 GLY A N 1
ATOM 681 C CA . GLY A 1 83 ? -15.476 0.821 -3.559 1.00 95.38 83 GLY A CA 1
ATOM 682 C C . GLY A 1 83 ? -14.781 1.508 -4.735 1.00 95.38 83 GLY A C 1
ATOM 683 O O . GLY A 1 83 ? -15.103 1.264 -5.901 1.00 95.38 83 GLY A O 1
ATOM 684 N N . CYS A 1 84 ? -13.814 2.371 -4.426 1.00 97.50 84 CYS A N 1
ATOM 685 C CA . CYS A 1 84 ? -12.966 3.016 -5.422 1.00 97.50 84 CYS A CA 1
ATOM 686 C C . CYS A 1 84 ? -12.348 1.975 -6.368 1.00 97.50 84 CYS A C 1
ATOM 688 O O . CYS A 1 84 ? -11.830 0.950 -5.919 1.00 97.50 84 CYS A O 1
ATOM 690 N N . VAL A 1 85 ? -12.370 2.255 -7.675 1.00 96.75 85 VAL A N 1
ATOM 691 C CA . VAL A 1 85 ? -11.881 1.336 -8.718 1.00 96.75 85 VAL A CA 1
ATOM 692 C C . VAL A 1 85 ? -10.420 0.955 -8.478 1.00 96.75 85 VAL A C 1
ATOM 694 O O . VAL A 1 85 ? -10.088 -0.227 -8.457 1.00 96.75 85 VAL A O 1
ATOM 697 N N . SER A 1 86 ? -9.556 1.938 -8.212 1.00 97.25 86 SER A N 1
ATOM 698 C CA . SER A 1 86 ? -8.135 1.686 -7.952 1.00 97.25 86 SER A CA 1
ATOM 699 C C . SER A 1 86 ? -7.904 0.938 -6.640 1.00 97.25 86 SER A C 1
ATOM 701 O O . SER A 1 86 ? -7.038 0.072 -6.580 1.00 97.25 86 SER A O 1
ATOM 703 N N . CYS A 1 87 ? -8.684 1.233 -5.593 1.00 97.44 87 CYS A N 1
ATOM 704 C CA . CYS A 1 87 ? -8.584 0.497 -4.332 1.00 97.44 87 CYS A CA 1
ATOM 705 C C . CYS A 1 87 ? -9.006 -0.961 -4.495 1.00 97.44 87 CYS A C 1
ATOM 707 O O . CYS A 1 87 ? -8.358 -1.842 -3.944 1.00 97.44 87 CYS A O 1
ATOM 709 N N . SER A 1 88 ? -10.059 -1.210 -5.273 1.00 97.00 88 SER A N 1
ATOM 710 C CA . SER A 1 88 ? -10.568 -2.558 -5.547 1.00 97.00 88 SER A CA 1
ATOM 711 C C . SER A 1 88 ? -9.554 -3.375 -6.339 1.00 97.00 88 SER A C 1
ATOM 713 O O . SER A 1 88 ? -9.216 -4.476 -5.924 1.00 97.00 88 SER A O 1
ATOM 715 N N . ALA A 1 89 ? -8.967 -2.786 -7.385 1.00 96.69 89 ALA A N 1
ATOM 716 C CA . ALA A 1 89 ? -7.912 -3.432 -8.164 1.00 96.69 89 ALA A CA 1
ATOM 717 C C . ALA A 1 89 ? -6.667 -3.782 -7.322 1.00 96.69 89 ALA A C 1
ATOM 719 O O . ALA A 1 89 ? -6.016 -4.794 -7.565 1.00 96.69 89 ALA A O 1
ATOM 720 N N . ILE A 1 90 ? -6.322 -2.958 -6.325 1.00 96.81 90 ILE A N 1
ATOM 721 C CA . ILE A 1 90 ? -5.235 -3.263 -5.381 1.00 96.81 90 ILE A CA 1
ATOM 722 C C . ILE A 1 90 ? -5.653 -4.379 -4.411 1.00 96.81 90 IL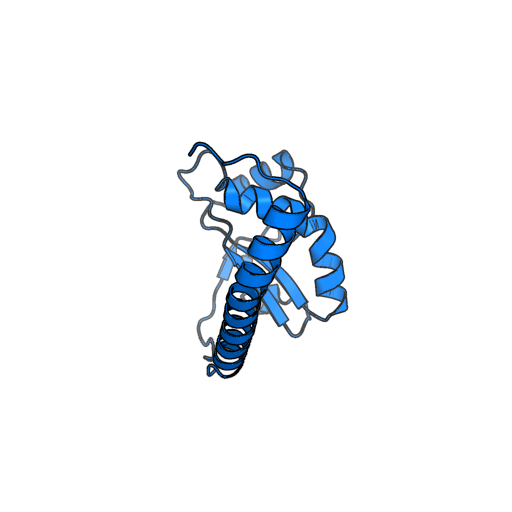E A C 1
ATOM 724 O O . ILE A 1 90 ? -4.880 -5.310 -4.183 1.00 96.81 90 ILE A O 1
ATOM 728 N N . ALA A 1 91 ? -6.865 -4.299 -3.856 1.00 97.00 91 ALA A N 1
ATOM 729 C CA . ALA A 1 91 ? -7.390 -5.256 -2.886 1.00 97.00 91 ALA A CA 1
ATOM 730 C C . ALA A 1 91 ? -7.525 -6.679 -3.454 1.00 97.00 91 ALA A C 1
ATOM 732 O O . ALA A 1 91 ? -7.294 -7.636 -2.719 1.00 97.00 91 ALA A O 1
ATOM 733 N N . ASP A 1 92 ? -7.760 -6.830 -4.763 1.00 96.56 92 ASP A N 1
ATOM 734 C CA . ASP A 1 92 ? -7.727 -8.132 -5.453 1.00 96.56 92 ASP A CA 1
ATOM 735 C C . ASP A 1 92 ? -6.404 -8.895 -5.239 1.00 96.56 92 ASP A C 1
ATOM 737 O O . ASP A 1 92 ? -6.367 -10.122 -5.308 1.00 96.56 92 ASP A O 1
ATOM 741 N N . SER A 1 93 ? -5.304 -8.192 -4.944 1.00 95.31 93 SER A N 1
ATOM 742 C CA . SER A 1 93 ? -3.996 -8.811 -4.687 1.00 95.31 93 SER A CA 1
ATOM 743 C C . SER A 1 93 ? -3.770 -9.207 -3.220 1.00 95.31 93 SER A C 1
ATOM 745 O O . SER A 1 93 ? -2.796 -9.898 -2.911 1.00 95.31 93 SER A O 1
ATOM 747 N N . PHE A 1 94 ? -4.622 -8.772 -2.287 1.00 97.25 94 PHE A N 1
ATOM 748 C CA . PHE A 1 94 ? -4.381 -8.949 -0.849 1.00 97.25 94 PHE A CA 1
ATOM 749 C C . PHE A 1 94 ? -4.546 -10.395 -0.381 1.00 97.25 94 PHE A C 1
ATOM 751 O O . PHE A 1 94 ? -3.820 -10.822 0.519 1.00 97.25 94 PHE A O 1
ATOM 758 N N . ASP A 1 95 ? -5.413 -11.175 -1.028 1.00 94.50 95 ASP A N 1
ATOM 759 C CA . ASP A 1 95 ? -5.607 -12.595 -0.709 1.00 94.50 95 ASP A CA 1
ATOM 760 C C . ASP A 1 95 ? -4.305 -13.394 -0.838 1.00 94.50 95 ASP A C 1
ATOM 762 O O . ASP A 1 95 ? -3.968 -14.177 0.046 1.00 94.50 95 ASP A O 1
ATOM 766 N N . GLY A 1 96 ? -3.517 -13.138 -1.885 1.00 93.69 96 GLY A N 1
ATOM 767 C CA . GLY A 1 96 ? -2.202 -13.761 -2.046 1.00 93.69 96 GLY A CA 1
ATOM 768 C C . GLY A 1 96 ? -1.116 -13.137 -1.166 1.00 93.69 96 GLY A C 1
ATOM 769 O O . GLY A 1 96 ? -0.169 -13.814 -0.781 1.00 93.69 96 GLY A O 1
ATOM 770 N N . LEU A 1 97 ? -1.233 -11.850 -0.832 1.00 9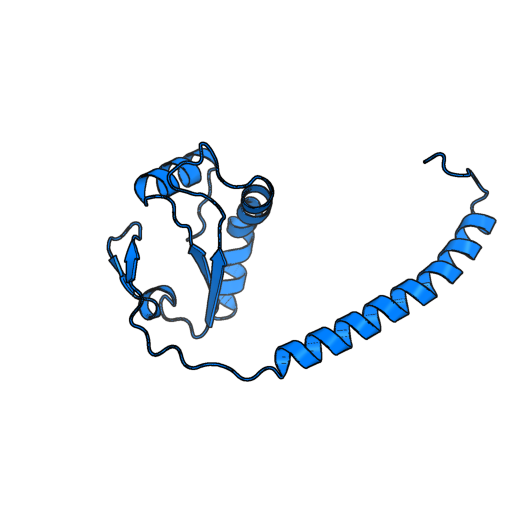4.94 97 LEU A N 1
ATOM 771 C CA . LEU A 1 97 ? -0.178 -11.099 -0.146 1.00 94.94 97 LEU A CA 1
ATOM 772 C C . LEU A 1 97 ? -0.184 -11.282 1.378 1.00 94.94 97 LEU A C 1
ATOM 774 O O . LEU A 1 97 ? 0.882 -11.397 1.988 1.00 94.94 97 LEU A O 1
ATOM 778 N N . HIS A 1 98 ? -1.359 -11.280 2.010 1.00 95.31 98 HIS A N 1
ATOM 779 C CA . HIS A 1 98 ? -1.465 -11.174 3.470 1.00 95.31 98 HIS A CA 1
ATOM 780 C C . HIS A 1 98 ? -0.822 -12.357 4.213 1.00 95.31 98 HIS A C 1
ATOM 782 O O . HIS A 1 98 ? -0.279 -12.168 5.300 1.00 95.31 98 HIS A O 1
ATOM 788 N N . VAL A 1 99 ? -0.791 -13.554 3.615 1.00 94.94 99 VAL A N 1
ATOM 789 C CA . VAL A 1 99 ? -0.104 -14.727 4.186 1.00 94.94 99 VAL A CA 1
ATOM 790 C C . VAL A 1 99 ? 1.415 -14.535 4.260 1.00 94.94 99 VAL A C 1
ATOM 792 O O . VAL A 1 99 ? 2.049 -14.927 5.239 1.00 94.94 99 VAL A O 1
ATOM 795 N N . HIS A 1 100 ? 2.014 -13.877 3.264 1.00 96.31 100 HIS A N 1
ATOM 796 C CA . HIS A 1 100 ? 3.444 -13.575 3.274 1.00 96.31 100 HIS A CA 1
ATOM 797 C C . HIS A 1 100 ? 3.770 -12.504 4.313 1.00 96.31 100 HIS A C 1
ATOM 799 O O . HIS A 1 100 ? 4.744 -12.647 5.047 1.00 96.31 100 HIS A O 1
ATOM 805 N N . LEU A 1 101 ? 2.927 -11.474 4.429 1.00 96.75 101 LEU A N 1
ATOM 806 C CA . LEU A 1 101 ? 3.054 -10.461 5.480 1.00 96.75 101 LEU A CA 1
ATOM 807 C C . LEU A 1 101 ? 2.982 -11.094 6.875 1.00 96.75 101 LEU A C 1
ATOM 809 O O . LEU A 1 101 ? 3.845 -10.834 7.712 1.00 96.75 101 LEU A O 1
ATOM 813 N N . ALA A 1 102 ? 2.025 -12.000 7.089 1.00 95.81 102 ALA A N 1
ATOM 814 C CA . ALA A 1 102 ? 1.878 -12.717 8.347 1.00 95.81 102 ALA A CA 1
ATOM 815 C C . ALA A 1 102 ? 3.128 -13.535 8.718 1.00 95.81 102 ALA A C 1
ATOM 817 O O . ALA A 1 102 ? 3.509 -13.546 9.888 1.00 95.81 102 ALA A O 1
ATOM 818 N N . ASN A 1 103 ? 3.790 -14.165 7.738 1.00 96.75 103 ASN A N 1
ATOM 819 C CA . ASN A 1 103 ? 5.056 -14.890 7.933 1.00 96.75 103 ASN A CA 1
ATOM 820 C C . ASN A 1 103 ? 6.245 -13.973 8.273 1.00 96.75 103 ASN A C 1
ATOM 822 O O . ASN A 1 103 ? 7.259 -14.449 8.780 1.00 96.75 103 ASN A O 1
ATOM 826 N N . HIS A 1 104 ? 6.124 -12.672 8.011 1.00 97.19 104 HIS A N 1
ATOM 827 C CA . HIS A 1 104 ? 7.098 -11.641 8.369 1.00 97.19 104 HIS A CA 1
ATOM 828 C C . HIS A 1 104 ? 6.654 -10.799 9.572 1.00 97.19 104 HIS A C 1
ATOM 830 O O . HIS A 1 104 ? 7.149 -9.689 9.758 1.00 97.19 104 HIS A O 1
ATOM 836 N N . ASP A 1 105 ? 5.744 -11.331 10.396 1.00 98.00 105 ASP A N 1
ATOM 837 C CA . ASP A 1 105 ? 5.259 -10.682 11.617 1.00 98.00 105 ASP A CA 1
ATOM 838 C C . ASP A 1 105 ? 4.555 -9.331 11.360 1.00 98.00 105 ASP A C 1
ATOM 840 O O . ASP A 1 105 ? 4.653 -8.379 12.136 1.00 98.00 105 ASP A O 1
ATOM 844 N N . VAL A 1 106 ? 3.817 -9.253 10.245 1.00 98.00 106 VAL A N 1
ATOM 845 C CA . VAL A 1 106 ? 2.994 -8.097 9.867 1.00 98.00 106 VAL A CA 1
ATOM 846 C C . VAL A 1 106 ? 1.536 -8.516 9.686 1.00 98.00 106 VAL A C 1
ATOM 848 O O . VAL A 1 106 ? 1.234 -9.441 8.933 1.00 98.00 106 VAL A O 1
ATOM 851 N N . THR A 1 107 ? 0.610 -7.812 10.335 1.00 97.38 107 THR A N 1
ATOM 852 C CA . THR A 1 107 ? -0.828 -7.931 10.056 1.00 97.38 107 THR A CA 1
ATOM 853 C C . THR A 1 107 ? -1.227 -6.896 9.006 1.00 97.38 107 THR A C 1
ATOM 855 O O . THR A 1 107 ? -0.890 -5.722 9.137 1.00 97.38 107 THR A O 1
ATOM 858 N N . LEU A 1 108 ? -1.933 -7.318 7.956 1.00 96.94 108 LEU A N 1
ATOM 859 C CA . LEU A 1 108 ? -2.598 -6.419 7.009 1.00 96.94 108 LEU A CA 1
ATOM 860 C C . LEU A 1 108 ? -4.035 -6.192 7.481 1.00 96.94 108 LEU A C 1
ATOM 862 O O . LEU A 1 108 ? -4.692 -7.147 7.875 1.00 96.94 108 LEU A O 1
ATOM 866 N N . CYS A 1 109 ? -4.516 -4.954 7.418 1.00 95.81 109 CYS A N 1
ATOM 867 C CA . CYS A 1 109 ? -5.914 -4.625 7.670 1.00 95.81 109 CYS A CA 1
ATOM 868 C C . CYS A 1 109 ? -6.391 -3.580 6.658 1.00 95.81 109 CYS A C 1
ATOM 870 O O . CYS A 1 109 ? -5.756 -2.532 6.490 1.00 95.81 109 CYS A O 1
ATOM 872 N N . ALA A 1 110 ? -7.511 -3.852 5.988 1.00 96.19 110 ALA A N 1
ATOM 873 C CA . ALA A 1 110 ? -8.197 -2.857 5.175 1.00 96.19 110 ALA A CA 1
ATOM 874 C C . ALA A 1 110 ? -9.247 -2.112 6.013 1.00 96.19 110 ALA A C 1
ATOM 876 O O . ALA A 1 110 ? -10.150 -2.718 6.581 1.00 96.19 110 ALA A O 1
ATOM 877 N N . VAL A 1 111 ? -9.157 -0.783 6.057 1.00 95.75 111 VAL A N 1
ATOM 878 C CA . VAL A 1 111 ? -10.102 0.075 6.788 1.00 95.75 111 VAL A CA 1
ATOM 879 C C . VAL A 1 111 ? -10.867 0.971 5.831 1.00 95.75 111 VAL A C 1
ATOM 881 O O . VAL A 1 111 ? -10.346 1.387 4.795 1.00 95.75 111 VAL A O 1
ATOM 884 N N . SER A 1 112 ? -12.103 1.301 6.187 1.00 96.69 112 SER A N 1
ATOM 885 C CA . SER A 1 112 ? -12.963 2.166 5.389 1.00 96.69 112 SER A CA 1
ATOM 886 C C . SER A 1 112 ? -13.966 2.916 6.262 1.00 96.69 112 SER A C 1
ATOM 888 O O . SER A 1 112 ? -14.143 2.580 7.429 1.00 96.69 112 SER A O 1
ATOM 890 N N . SER A 1 113 ? -14.626 3.930 5.699 1.00 96.25 113 SER A N 1
ATOM 891 C CA . SER A 1 113 ? -15.689 4.678 6.384 1.00 96.25 113 SER A CA 1
ATOM 892 C C . SER A 1 113 ? -17.094 4.126 6.126 1.00 96.25 113 SER A C 1
ATOM 894 O O . SER A 1 113 ? -18.042 4.550 6.787 1.00 96.25 113 SER A O 1
ATOM 896 N N . ALA A 1 114 ? -17.258 3.201 5.174 1.00 96.81 114 ALA A N 1
ATOM 897 C CA . ALA A 1 114 ? -18.524 2.514 4.950 1.00 96.81 114 ALA A CA 1
ATOM 898 C C . ALA A 1 114 ? -18.936 1.667 6.174 1.00 96.81 114 ALA A C 1
ATOM 900 O O . ALA A 1 114 ? -18.074 1.091 6.837 1.00 96.81 114 ALA A O 1
ATOM 901 N N . PRO A 1 115 ? -20.248 1.530 6.451 1.00 95.69 115 PRO A N 1
ATOM 902 C CA . PRO A 1 115 ? -20.739 0.641 7.501 1.00 95.69 115 PRO A CA 1
ATOM 903 C C . PRO A 1 115 ? -20.276 -0.807 7.307 1.00 95.69 115 PRO A C 1
ATOM 905 O O . PRO A 1 115 ? -20.195 -1.292 6.175 1.00 95.69 115 PRO A O 1
ATOM 908 N N . GLN A 1 116 ? -20.058 -1.526 8.409 1.00 94.88 116 GLN A N 1
ATOM 909 C CA . GLN A 1 116 ? -19.470 -2.868 8.372 1.00 94.88 116 GLN A CA 1
ATOM 910 C C . GLN A 1 116 ? -20.274 -3.875 7.537 1.00 94.88 116 GLN A C 1
ATOM 912 O O . GLN A 1 116 ? -19.696 -4.669 6.800 1.00 94.88 116 GLN A O 1
ATOM 917 N N . THR A 1 117 ? -21.607 -3.809 7.572 1.00 94.75 117 THR A N 1
ATOM 918 C CA . THR A 1 117 ? -22.472 -4.662 6.736 1.00 94.75 117 THR A CA 1
ATOM 919 C C . THR A 1 117 ? -22.220 -4.442 5.246 1.00 94.75 117 THR A C 1
ATOM 921 O O . THR A 1 117 ? -22.064 -5.391 4.484 1.00 94.75 117 THR A O 1
ATOM 924 N N . LYS A 1 118 ? -22.075 -3.180 4.838 1.00 96.25 118 LYS A N 1
ATOM 925 C CA . LYS A 1 118 ? -21.794 -2.795 3.455 1.00 96.25 118 LYS A CA 1
ATOM 926 C C . LYS A 1 118 ? -20.408 -3.256 3.005 1.00 96.25 118 LYS A C 1
ATOM 928 O O . LYS A 1 118 ? -20.249 -3.700 1.868 1.00 96.25 118 LYS A O 1
ATOM 933 N N . LEU A 1 119 ? -19.413 -3.176 3.890 1.00 95.81 119 LEU A N 1
ATOM 934 C CA . LEU A 1 119 ? -18.073 -3.704 3.629 1.00 95.81 119 LEU A CA 1
ATOM 935 C C . LEU A 1 119 ? -18.095 -5.222 3.449 1.00 95.81 119 LEU A C 1
ATOM 937 O O . LEU A 1 119 ? -17.496 -5.729 2.503 1.00 95.81 119 LEU A O 1
ATOM 941 N N . GLN A 1 120 ? -18.832 -5.942 4.296 1.00 94.94 120 GLN A N 1
ATOM 942 C CA . GLN A 1 120 ? -18.985 -7.393 4.188 1.00 94.94 120 GLN A CA 1
ATOM 943 C C . GLN A 1 120 ? -19.676 -7.809 2.890 1.00 94.94 120 GLN A C 1
ATOM 945 O O . GLN A 1 120 ? -19.216 -8.741 2.231 1.00 94.94 120 GLN A O 1
ATOM 950 N N . ASP A 1 121 ? -20.748 -7.124 2.495 1.00 96.12 121 ASP A N 1
ATOM 951 C CA . ASP A 1 121 ? -21.457 -7.418 1.247 1.00 96.12 121 ASP A CA 1
ATOM 952 C C . ASP A 1 121 ? -20.563 -7.177 0.031 1.00 96.12 121 ASP A C 1
ATOM 954 O O . ASP A 1 121 ? -20.517 -7.995 -0.891 1.00 96.12 121 ASP A O 1
ATOM 958 N N . TYR A 1 122 ? -19.785 -6.093 0.054 1.00 96.69 122 TYR A N 1
ATOM 959 C CA . TYR A 1 122 ? -18.819 -5.802 -0.996 1.00 96.69 122 TYR A CA 1
ATOM 960 C C . TYR A 1 122 ? -17.703 -6.851 -1.045 1.00 96.69 122 TYR A C 1
ATOM 962 O O . TYR A 1 122 ? -17.426 -7.393 -2.112 1.00 96.69 122 TYR A O 1
ATOM 970 N N . ARG A 1 123 ? -17.119 -7.206 0.105 1.00 95.94 123 ARG A N 1
ATOM 971 C CA . ARG A 1 123 ? -16.093 -8.254 0.229 1.00 95.94 123 ARG A CA 1
ATOM 972 C C . ARG A 1 123 ? -16.591 -9.592 -0.320 1.00 95.94 123 ARG A C 1
ATOM 974 O O . ARG A 1 123 ? -15.906 -10.205 -1.133 1.00 95.94 123 ARG A O 1
ATOM 981 N N . LYS A 1 124 ? -17.810 -10.006 0.049 1.00 96.56 124 LYS A N 1
ATOM 982 C CA . LYS A 1 124 ? -18.459 -11.228 -0.463 1.00 96.56 124 LYS A CA 1
ATOM 983 C C . LYS A 1 124 ? -18.657 -11.175 -1.973 1.00 96.56 124 LYS A C 1
ATOM 985 O O . LYS A 1 124 ? -18.347 -12.145 -2.656 1.00 96.56 124 LYS A O 1
ATOM 990 N N . ARG A 1 125 ? -19.143 -10.046 -2.499 1.00 96.75 125 ARG A N 1
ATOM 991 C CA . ARG A 1 125 ? -19.328 -9.839 -3.943 1.00 96.75 125 ARG A CA 1
ATOM 992 C C . ARG A 1 125 ? -18.014 -9.966 -4.713 1.00 96.75 125 ARG A C 1
ATOM 994 O O . ARG A 1 125 ? -18.018 -10.510 -5.811 1.00 96.75 125 ARG A O 1
ATOM 1001 N N . MET A 1 126 ? -16.922 -9.451 -4.150 1.00 96.94 126 MET A N 1
ATOM 1002 C CA . MET A 1 126 ? -15.591 -9.512 -4.758 1.00 96.94 126 MET A CA 1
ATOM 1003 C C . MET A 1 126 ? -14.885 -10.859 -4.535 1.00 96.94 126 MET A C 1
ATOM 1005 O O . MET A 1 126 ? -13.899 -11.143 -5.204 1.00 96.94 126 MET A O 1
ATOM 1009 N N . GLY A 1 127 ? -15.392 -11.704 -3.630 1.00 96.69 127 GLY A N 1
ATOM 1010 C CA . GLY A 1 127 ? -14.807 -13.011 -3.325 1.00 96.69 127 GLY A CA 1
ATOM 1011 C C . GLY A 1 127 ? -13.527 -12.945 -2.490 1.00 96.69 127 GLY A C 1
ATOM 1012 O O . GLY A 1 127 ? -12.774 -13.913 -2.476 1.00 96.69 127 GLY A O 1
ATOM 1013 N N . TRP A 1 128 ? -13.282 -11.829 -1.801 1.00 96.50 128 TRP A N 1
ATOM 1014 C CA . TRP A 1 128 ? -12.065 -11.623 -1.020 1.00 96.50 128 TRP A CA 1
ATOM 1015 C C . TRP A 1 128 ? -12.087 -12.366 0.318 1.00 96.50 128 TRP A C 1
ATOM 1017 O O . TRP A 1 128 ? -13.107 -12.419 1.012 1.00 96.50 128 TRP A O 1
ATOM 1027 N N . SER A 1 129 ? -10.922 -12.879 0.708 1.00 92.75 129 SER A N 1
ATOM 1028 C CA . SER A 1 129 ? -10.688 -13.625 1.951 1.00 92.75 129 SER A CA 1
ATOM 1029 C C . SER A 1 129 ? -9.772 -12.912 2.950 1.00 92.75 129 SER A C 1
ATOM 1031 O O . SER A 1 129 ? -9.770 -13.275 4.126 1.00 92.75 129 SER A O 1
ATOM 1033 N N . PHE A 1 130 ? -9.048 -11.877 2.523 1.00 91.75 130 PHE A N 1
ATOM 1034 C CA . PHE A 1 130 ? -8.157 -11.108 3.382 1.00 91.75 130 PHE A CA 1
ATOM 1035 C C . PHE A 1 130 ? -8.917 -10.452 4.558 1.00 91.75 130 PHE A C 1
ATOM 1037 O O . PHE A 1 130 ? -10.135 -10.225 4.448 1.00 91.75 130 PHE A O 1
ATOM 1044 N N . PRO A 1 131 ? -8.217 -10.215 5.685 1.00 76.69 131 PRO A N 1
ATOM 1045 C CA . PRO A 1 131 ? -8.782 -9.620 6.897 1.00 76.69 131 PRO A CA 1
ATOM 1046 C C . PRO A 1 131 ? -9.053 -8.111 6.798 1.00 76.69 131 PRO A C 1
ATOM 1048 O O . PRO A 1 131 ? -8.289 -7.377 6.125 1.00 76.69 131 PRO A O 1
#